Protein AF-A0A0B6Z144-F1 (afdb_monomer_lite)

Sequence (90 aa):
SRDGSPSRDTSPIARGLKPPIILKKGARGFGFSFRSIRVYIGESDVYTLQHIVTEVEPNSPSFEAGLRTGDLITHINDESVQSLLHTQVV

Structure (mmCIF, N/CA/C/O backbone):
data_AF-A0A0B6Z144-F1
#
_entry.id   AF-A0A0B6Z144-F1
#
loop_
_atom_site.group_PDB
_atom_site.id
_atom_site.type_symbol
_atom_site.label_atom_id
_atom_site.label_alt_id
_atom_site.label_comp_id
_atom_site.label_asym_id
_atom_site.label_entity_id
_atom_site.label_seq_id
_atom_site.pdbx_PDB_ins_code
_atom_site.Cartn_x
_atom_site.Cartn_y
_atom_site.Cartn_z
_atom_site.occupancy
_atom_site.B_iso_or_equiv
_atom_site.auth_seq_id
_atom_site.auth_comp_id
_atom_site.auth_asym_id
_atom_site.auth_atom_id
_atom_site.pdbx_PDB_model_num
ATOM 1 N N . SER A 1 1 ? 31.557 -34.162 0.936 1.00 53.78 1 SER A N 1
ATOM 2 C CA . SER A 1 1 ? 30.524 -33.902 -0.077 1.00 53.78 1 SER A CA 1
ATOM 3 C C . SER A 1 1 ? 30.046 -32.478 0.070 1.00 53.78 1 SER A C 1
ATOM 5 O O . SER A 1 1 ? 29.801 -32.047 1.188 1.00 53.78 1 SER A O 1
ATOM 7 N N . ARG A 1 2 ? 30.066 -31.741 -1.041 1.00 67.56 2 ARG A N 1
ATOM 8 C CA . ARG A 1 2 ? 29.508 -30.394 -1.185 1.00 67.56 2 ARG A CA 1
ATOM 9 C C . ARG A 1 2 ? 28.001 -30.450 -0.928 1.00 67.56 2 ARG A C 1
ATOM 11 O O . ARG A 1 2 ? 27.399 -31.436 -1.320 1.00 67.56 2 ARG A O 1
ATOM 18 N N . ASP A 1 3 ? 27.469 -29.415 -0.289 1.00 54.16 3 ASP A N 1
ATOM 19 C CA . ASP A 1 3 ? 26.321 -28.649 -0.787 1.00 54.16 3 ASP A CA 1
ATOM 20 C C . ASP A 1 3 ? 26.244 -27.346 0.015 1.00 54.16 3 ASP A C 1
ATOM 22 O O . ASP A 1 3 ? 25.689 -27.262 1.107 1.00 54.16 3 ASP A O 1
ATOM 26 N N . GLY A 1 4 ? 26.915 -26.323 -0.518 1.00 47.19 4 GLY A N 1
ATOM 27 C CA . GLY A 1 4 ? 26.685 -24.945 -0.118 1.00 47.19 4 GLY A CA 1
ATOM 28 C C . GLY A 1 4 ? 25.411 -24.472 -0.798 1.00 47.19 4 GLY A C 1
ATOM 29 O O . GLY A 1 4 ? 25.426 -24.208 -1.998 1.00 47.19 4 GLY A O 1
ATOM 30 N N . SER A 1 5 ? 24.321 -24.381 -0.043 1.00 55.44 5 SER A N 1
ATOM 31 C CA . SER A 1 5 ? 23.100 -23.720 -0.496 1.00 55.44 5 SER A CA 1
ATOM 32 C C . SER A 1 5 ? 23.402 -22.236 -0.727 1.00 55.44 5 SER A C 1
ATOM 34 O O . SER A 1 5 ? 23.776 -21.548 0.227 1.00 55.44 5 SER A O 1
ATOM 36 N N . PRO A 1 6 ? 23.254 -21.696 -1.950 1.00 48.50 6 PRO A N 1
ATOM 37 C CA . PRO A 1 6 ? 23.308 -20.267 -2.146 1.00 48.50 6 PRO A CA 1
ATOM 38 C C . PRO A 1 6 ? 21.921 -19.743 -1.793 1.00 48.50 6 PRO A C 1
ATOM 40 O O . PRO A 1 6 ? 21.022 -19.713 -2.634 1.00 48.50 6 PRO A O 1
ATOM 43 N N . SER A 1 7 ? 21.727 -19.330 -0.543 1.00 56.31 7 SER A N 1
ATOM 44 C CA . SER A 1 7 ? 20.673 -18.364 -0.257 1.00 56.31 7 SER A CA 1
ATOM 45 C C . SER A 1 7 ? 21.038 -17.121 -1.063 1.00 56.31 7 SER A C 1
ATOM 47 O O . SER A 1 7 ? 21.976 -16.398 -0.729 1.00 56.31 7 SER A O 1
ATOM 49 N N . ARG A 1 8 ? 20.389 -16.943 -2.219 1.00 51.69 8 ARG A N 1
ATOM 50 C CA . ARG A 1 8 ? 20.456 -15.719 -3.018 1.00 51.69 8 ARG A CA 1
ATOM 51 C C . ARG A 1 8 ? 19.816 -14.602 -2.198 1.00 51.69 8 ARG A C 1
ATOM 53 O O . ARG A 1 8 ? 18.695 -14.192 -2.461 1.00 51.69 8 ARG A O 1
ATOM 60 N N . ASP A 1 9 ? 20.560 -14.071 -1.239 1.00 48.34 9 ASP A N 1
ATOM 61 C CA . ASP A 1 9 ? 20.300 -12.768 -0.634 1.00 48.34 9 ASP A CA 1
ATOM 62 C C . ASP A 1 9 ? 20.745 -11.674 -1.616 1.00 48.34 9 ASP A C 1
ATOM 64 O O . ASP A 1 9 ? 21.588 -10.826 -1.333 1.00 48.34 9 ASP A O 1
ATOM 68 N N . THR A 1 10 ? 20.200 -11.702 -2.833 1.00 45.47 10 THR A N 1
ATOM 69 C CA . THR A 1 10 ? 20.352 -10.625 -3.813 1.00 45.47 10 THR A CA 1
ATOM 70 C C . THR A 1 10 ? 19.152 -9.698 -3.716 1.00 45.47 10 THR A C 1
ATOM 72 O O . THR A 1 10 ? 18.428 -9.487 -4.682 1.00 45.47 10 THR A O 1
ATOM 75 N N . SER A 1 11 ? 18.917 -9.147 -2.532 1.00 46.56 11 SER A N 1
ATOM 76 C CA . SER A 1 11 ? 18.014 -8.013 -2.379 1.00 46.56 11 SER A CA 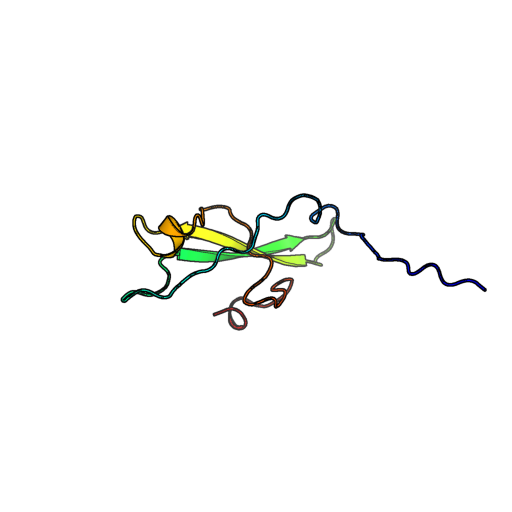1
ATOM 77 C C . SER A 1 11 ? 18.617 -7.053 -1.358 1.00 46.56 11 SER A C 1
ATOM 79 O O . SER A 1 11 ? 18.503 -7.300 -0.157 1.00 46.56 11 SER A O 1
ATOM 81 N N . PRO A 1 12 ? 19.235 -5.936 -1.793 1.00 47.84 12 PRO A N 1
ATOM 82 C CA . PRO A 1 12 ? 19.729 -4.898 -0.882 1.00 47.84 12 PRO A CA 1
ATOM 83 C C . PRO A 1 12 ? 18.619 -4.271 -0.009 1.00 47.84 12 PRO A C 1
ATOM 85 O O . PRO A 1 12 ? 18.913 -3.514 0.908 1.00 47.84 12 PRO A O 1
ATOM 88 N N . ILE A 1 13 ? 17.353 -4.629 -0.255 1.00 51.41 13 ILE A N 1
ATOM 89 C CA . ILE A 1 13 ? 16.153 -4.212 0.480 1.00 51.41 13 ILE A CA 1
ATOM 90 C C . ILE A 1 13 ? 15.936 -5.037 1.770 1.00 51.41 13 ILE A C 1
ATOM 92 O O . ILE A 1 13 ? 15.293 -4.562 2.702 1.00 51.41 13 ILE A O 1
ATOM 96 N N . ALA A 1 14 ? 16.493 -6.250 1.880 1.00 50.06 14 ALA A N 1
ATOM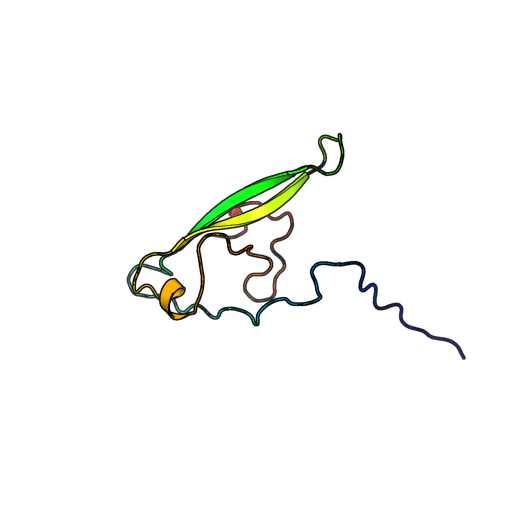 97 C CA . ALA A 1 14 ? 16.198 -7.168 2.990 1.00 50.06 14 ALA A CA 1
ATOM 98 C C . ALA A 1 14 ? 16.864 -6.793 4.332 1.00 50.06 14 ALA A C 1
ATOM 100 O O . ALA A 1 14 ? 16.562 -7.388 5.362 1.00 50.06 14 ALA A O 1
ATOM 101 N N . ARG A 1 15 ? 17.759 -5.797 4.360 1.00 46.59 15 ARG A N 1
ATOM 102 C CA . ARG A 1 15 ? 18.584 -5.477 5.543 1.00 46.59 15 ARG A CA 1
ATOM 103 C C . ARG A 1 15 ? 17.899 -4.631 6.629 1.00 46.59 15 ARG A C 1
ATOM 105 O O . ARG A 1 15 ? 18.583 -4.116 7.506 1.00 46.59 15 ARG A O 1
ATOM 112 N N . GLY A 1 16 ? 16.573 -4.508 6.624 1.00 57.50 16 GLY A N 1
ATOM 113 C CA . GLY A 1 16 ? 15.873 -3.771 7.681 1.00 57.50 16 GLY A CA 1
ATOM 114 C C . GLY A 1 16 ? 14.374 -3.615 7.476 1.00 57.50 16 GLY A C 1
ATOM 115 O O . GLY A 1 16 ? 13.832 -2.552 7.775 1.00 57.50 16 GLY A O 1
ATOM 116 N N . LEU A 1 17 ? 13.697 -4.629 6.929 1.00 60.66 17 LEU A N 1
ATOM 117 C CA . LEU A 1 17 ? 12.239 -4.579 6.847 1.00 60.66 17 LEU A CA 1
ATOM 118 C C . LEU A 1 17 ? 11.674 -4.572 8.272 1.00 60.66 17 LEU A C 1
ATOM 120 O O . LEU A 1 17 ? 11.994 -5.443 9.083 1.00 60.66 17 LEU A O 1
ATOM 124 N N . LYS A 1 18 ? 10.866 -3.554 8.586 1.00 69.31 18 LYS A N 1
ATOM 125 C CA . LYS A 1 18 ? 10.094 -3.516 9.832 1.00 69.31 18 LYS A CA 1
ATOM 126 C C . LYS A 1 18 ? 9.250 -4.799 9.927 1.00 69.31 18 LYS A C 1
ATOM 128 O O . LYS A 1 18 ? 8.846 -5.316 8.882 1.00 69.31 18 LYS A O 1
ATOM 133 N N . PRO A 1 19 ? 8.966 -5.308 11.141 1.00 82.81 19 PRO A N 1
ATOM 134 C CA . PRO A 1 19 ? 8.022 -6.410 11.296 1.00 82.81 19 PRO A CA 1
ATOM 135 C C . PRO A 1 19 ? 6.689 -6.082 10.599 1.00 82.81 19 PRO A C 1
ATOM 137 O O . PRO A 1 19 ? 6.339 -4.899 10.491 1.00 82.81 19 PRO A O 1
ATOM 140 N N . PRO A 1 20 ? 5.949 -7.098 10.119 1.00 88.06 20 PRO A N 1
ATOM 141 C CA . PRO A 1 20 ? 4.702 -6.877 9.404 1.00 88.06 20 PRO A CA 1
ATOM 142 C C . PRO A 1 20 ? 3.707 -6.118 10.282 1.00 88.06 20 PRO A C 1
ATOM 144 O O . PRO A 1 20 ? 3.542 -6.406 11.470 1.00 88.06 20 PRO A O 1
ATOM 147 N N . ILE A 1 21 ? 3.032 -5.142 9.682 1.00 91.44 21 ILE A N 1
ATOM 148 C CA . ILE A 1 21 ? 1.978 -4.384 10.349 1.00 91.44 21 ILE A CA 1
ATOM 149 C C . ILE A 1 21 ? 0.690 -5.198 10.259 1.00 91.44 21 ILE A C 1
ATOM 151 O O . ILE A 1 21 ? 0.186 -5.461 9.169 1.00 91.44 21 ILE A O 1
ATOM 155 N N . ILE A 1 22 ? 0.149 -5.590 11.412 1.00 92.62 22 ILE A N 1
ATOM 156 C CA . ILE A 1 22 ? -1.093 -6.360 11.480 1.00 92.62 22 ILE A CA 1
ATOM 157 C C . ILE A 1 22 ? -2.274 -5.402 11.587 1.00 92.62 22 ILE A C 1
ATOM 159 O O . ILE A 1 22 ? -2.462 -4.735 12.605 1.00 92.62 22 ILE A O 1
ATOM 163 N N . LEU A 1 23 ? -3.092 -5.359 10.537 1.00 92.69 23 LEU A N 1
ATOM 164 C CA . LEU A 1 23 ? -4.277 -4.514 10.479 1.00 92.69 23 LEU A CA 1
ATOM 165 C C . LEU A 1 23 ? -5.536 -5.313 10.805 1.00 92.69 23 LEU A C 1
ATOM 167 O O . LEU A 1 23 ? -5.813 -6.349 10.204 1.00 92.69 23 LEU A O 1
ATOM 171 N N . LYS A 1 24 ? -6.345 -4.791 11.727 1.00 91.88 24 LYS A N 1
ATOM 172 C CA . LYS A 1 24 ? -7.699 -5.293 11.983 1.00 91.88 24 LYS A CA 1
ATOM 173 C C . LYS A 1 24 ? -8.706 -4.357 11.331 1.00 91.88 24 LYS A C 1
ATOM 175 O O . LYS A 1 24 ? -8.635 -3.145 11.510 1.00 91.88 24 LYS A O 1
ATOM 180 N N . LYS A 1 25 ? -9.649 -4.911 10.572 1.00 91.38 25 LYS A N 1
ATOM 181 C CA . LYS A 1 25 ? -10.679 -4.117 9.896 1.00 91.38 25 LYS A CA 1
ATOM 182 C C . LYS A 1 25 ? -11.615 -3.486 10.932 1.00 91.38 25 LYS A C 1
ATOM 184 O O . LYS A 1 25 ? -12.214 -4.199 11.733 1.00 91.38 25 LYS A O 1
ATOM 189 N N . GLY A 1 26 ? -11.749 -2.163 10.899 1.00 90.50 26 GLY A N 1
ATOM 190 C CA . GLY A 1 26 ? -12.738 -1.428 11.685 1.00 90.50 26 GLY A CA 1
ATOM 191 C C . GLY A 1 26 ? -14.085 -1.323 10.965 1.00 90.50 26 GLY A C 1
ATOM 192 O O . GLY A 1 26 ? -14.242 -1.770 9.827 1.00 90.50 26 GLY A O 1
ATOM 193 N N . ALA A 1 27 ? -15.056 -0.656 11.596 1.00 90.25 27 ALA A N 1
ATOM 194 C CA . ALA A 1 27 ? -16.400 -0.462 11.034 1.00 90.25 27 ALA A CA 1
ATOM 195 C C . ALA A 1 27 ? -16.407 0.239 9.658 1.00 90.25 27 ALA A C 1
ATOM 197 O O . ALA A 1 27 ? -17.287 -0.018 8.843 1.00 90.25 27 ALA A O 1
ATOM 198 N N . ARG A 1 28 ? -15.411 1.094 9.382 1.00 90.00 28 ARG A N 1
ATOM 199 C CA . ARG A 1 28 ? -15.253 1.834 8.114 1.00 90.00 28 ARG A CA 1
ATOM 200 C C . ARG A 1 28 ? -14.133 1.286 7.217 1.00 90.00 28 ARG A C 1
ATOM 202 O O . ARG A 1 28 ? -13.720 1.954 6.280 1.00 90.00 28 ARG A O 1
ATOM 209 N N . GLY A 1 29 ? -13.624 0.084 7.496 1.00 93.75 29 GLY A N 1
ATOM 210 C CA . GLY A 1 29 ? -12.470 -0.485 6.792 1.00 93.75 29 GLY A CA 1
ATOM 211 C C . GLY A 1 29 ? -11.157 -0.309 7.558 1.00 93.75 29 GLY A C 1
ATOM 212 O O . GLY A 1 29 ? -11.153 -0.241 8.788 1.00 93.75 29 GLY A O 1
ATOM 213 N N . PHE A 1 30 ? -10.036 -0.288 6.836 1.00 95.44 30 PHE A N 1
ATOM 214 C CA . PHE A 1 30 ? -8.698 -0.188 7.433 1.00 95.44 30 PHE A CA 1
ATOM 215 C C . PHE A 1 30 ? -8.231 1.260 7.657 1.00 95.44 30 PHE A C 1
ATOM 217 O O . PHE A 1 30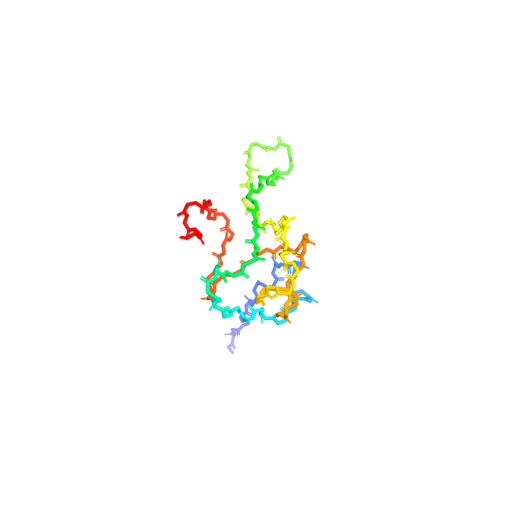 ? -7.384 1.484 8.521 1.00 95.44 30 PHE A O 1
ATOM 224 N N . GLY A 1 31 ? -8.791 2.234 6.929 1.00 96.06 31 GLY A N 1
ATOM 225 C CA . GLY A 1 31 ? -8.474 3.662 7.074 1.00 96.06 31 GLY A CA 1
ATOM 226 C C . GLY A 1 31 ? -7.126 4.078 6.479 1.00 96.06 31 GLY A C 1
ATOM 227 O O . GLY A 1 31 ? -6.410 4.888 7.062 1.00 96.06 31 GLY A O 1
ATOM 228 N N . PHE A 1 32 ? -6.757 3.508 5.334 1.00 96.50 32 PHE A N 1
ATOM 229 C CA . PHE A 1 32 ? -5.634 3.978 4.527 1.00 96.50 32 PHE A CA 1
ATOM 230 C C . PHE A 1 32 ? -5.960 3.840 3.040 1.00 96.50 32 PHE A C 1
ATOM 232 O O . PHE A 1 32 ? -6.805 3.031 2.655 1.00 96.50 32 PHE A O 1
ATOM 239 N N . SER A 1 33 ? -5.256 4.610 2.218 1.00 95.19 33 SER A N 1
ATOM 240 C CA . SER A 1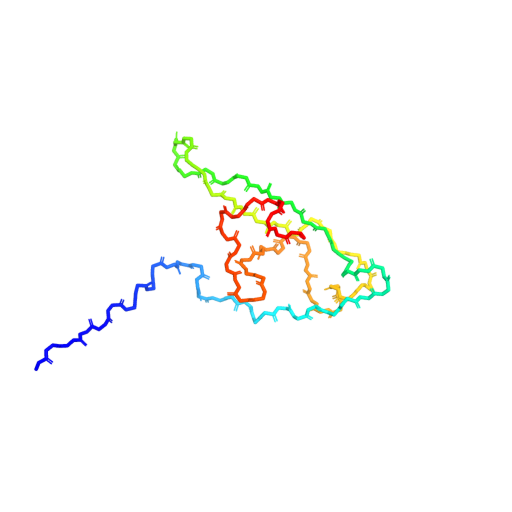 33 ? -5.266 4.496 0.761 1.00 95.19 33 SER A CA 1
ATOM 241 C C . SER A 1 33 ? -3.843 4.297 0.251 1.00 95.19 33 SER A C 1
ATOM 243 O O . SER A 1 33 ? -2.876 4.749 0.872 1.00 95.19 33 SER A O 1
ATOM 245 N N . PHE A 1 34 ? -3.697 3.635 -0.893 1.00 94.44 34 PHE A N 1
ATOM 246 C CA . PHE A 1 34 ? -2.411 3.456 -1.559 1.00 94.44 34 PHE A CA 1
ATOM 247 C C . PHE A 1 34 ? -2.551 3.632 -3.069 1.00 94.44 34 PHE A C 1
ATOM 249 O O . PHE A 1 34 ? -3.638 3.507 -3.631 1.00 94.44 34 PHE A O 1
ATOM 256 N N . ARG A 1 35 ? -1.429 3.898 -3.738 1.00 92.56 35 ARG A N 1
ATOM 257 C CA . ARG A 1 35 ? -1.348 3.946 -5.202 1.00 92.56 35 ARG A CA 1
ATOM 258 C C . ARG A 1 35 ? -0.299 2.976 -5.715 1.00 92.56 35 ARG A C 1
ATOM 260 O O . ARG A 1 35 ? 0.701 2.731 -5.044 1.00 92.56 35 ARG A O 1
ATOM 267 N N . SER A 1 36 ? -0.502 2.493 -6.933 1.00 90.00 36 SER A N 1
ATOM 268 C CA . SER A 1 36 ? 0.488 1.688 -7.651 1.00 90.00 36 SER A CA 1
ATOM 269 C C . SER A 1 36 ? 1.266 2.594 -8.599 1.00 90.00 36 SER A C 1
ATOM 271 O O . SER A 1 36 ? 0.661 3.269 -9.431 1.00 90.00 36 SER A O 1
ATOM 273 N N . ILE A 1 37 ? 2.589 2.634 -8.473 1.00 89.56 37 ILE A N 1
ATOM 274 C CA . ILE A 1 37 ? 3.476 3.388 -9.364 1.00 89.56 37 ILE A CA 1
ATOM 275 C C . ILE A 1 37 ? 4.320 2.436 -10.206 1.00 89.56 37 ILE A C 1
ATOM 277 O O . ILE A 1 37 ? 4.686 1.353 -9.751 1.00 89.56 37 ILE A O 1
ATOM 281 N N . ARG A 1 38 ? 4.645 2.855 -11.432 1.00 90.38 38 ARG A N 1
ATOM 282 C CA . ARG A 1 38 ? 5.621 2.166 -12.281 1.00 90.38 38 ARG A CA 1
ATOM 283 C C . ARG A 1 38 ? 7.014 2.673 -11.948 1.00 90.38 38 ARG A C 1
ATOM 285 O O . ARG A 1 38 ? 7.250 3.879 -11.988 1.00 90.38 38 ARG A O 1
ATOM 292 N N . VAL A 1 39 ? 7.921 1.755 -11.650 1.00 89.00 39 VAL A N 1
ATOM 293 C CA . VAL A 1 39 ? 9.343 2.042 -11.459 1.00 89.00 39 VAL A CA 1
ATOM 294 C C . VAL A 1 39 ? 10.106 1.380 -12.595 1.00 89.00 39 VAL A C 1
ATOM 296 O O . VAL A 1 39 ? 10.181 0.151 -12.658 1.00 89.00 39 VAL A O 1
ATOM 299 N N . TYR A 1 40 ? 10.611 2.205 -13.510 1.00 88.94 40 TYR A N 1
ATOM 300 C CA . TYR A 1 40 ? 11.338 1.769 -14.700 1.00 88.94 40 TYR A CA 1
ATOM 301 C C . TYR A 1 40 ? 12.762 1.338 -14.356 1.00 88.94 40 TYR A C 1
ATOM 303 O O . TYR A 1 40 ? 13.387 1.879 -13.440 1.00 88.94 40 TYR A O 1
ATOM 311 N N . ILE A 1 41 ? 13.264 0.350 -15.092 1.00 85.56 41 ILE A N 1
ATOM 312 C CA . ILE A 1 41 ? 14.602 -0.204 -14.904 1.00 85.56 41 ILE A CA 1
ATOM 313 C C . ILE A 1 41 ? 15.507 0.298 -16.031 1.00 85.56 41 ILE A C 1
ATOM 315 O O . ILE A 1 41 ? 15.349 -0.076 -17.198 1.00 85.56 41 ILE A O 1
ATOM 319 N N . GLY A 1 42 ? 16.483 1.129 -15.662 1.00 88.38 42 GLY A N 1
ATOM 320 C CA . GLY A 1 42 ? 17.400 1.756 -16.612 1.00 88.38 42 GLY A CA 1
ATOM 321 C C . GLY A 1 42 ? 16.664 2.682 -17.581 1.00 88.38 42 GLY A C 1
ATOM 322 O O . GLY A 1 42 ? 15.763 3.412 -17.181 1.00 88.38 42 GLY A O 1
ATOM 323 N N . GLU A 1 43 ? 17.049 2.629 -18.854 1.00 88.69 43 GLU A N 1
ATOM 324 C CA . GLU A 1 43 ? 16.448 3.430 -19.933 1.00 88.69 43 GLU A CA 1
ATOM 325 C C . GLU A 1 43 ? 15.424 2.637 -20.768 1.00 88.69 43 GLU A C 1
ATOM 327 O O . GLU A 1 43 ? 15.024 3.066 -21.845 1.00 88.69 43 GLU A O 1
ATOM 332 N N . SER A 1 44 ? 15.015 1.456 -20.295 1.00 88.56 44 SER A N 1
ATOM 333 C CA . SER A 1 44 ? 14.060 0.590 -20.996 1.00 88.56 44 SER A CA 1
ATOM 334 C C . SER A 1 44 ? 12.613 0.829 -20.553 1.00 88.56 44 SER A C 1
ATOM 336 O O . SER A 1 44 ? 12.363 1.271 -19.432 1.00 88.56 44 SER A O 1
ATOM 338 N N . ASP A 1 45 ? 11.648 0.424 -21.383 1.00 88.44 45 ASP A N 1
ATOM 339 C CA . ASP A 1 45 ? 10.214 0.424 -21.037 1.00 88.44 45 ASP A CA 1
ATOM 340 C C . ASP A 1 45 ? 9.818 -0.685 -20.039 1.00 88.44 45 ASP A C 1
ATOM 342 O O . ASP A 1 45 ? 8.640 -0.874 -19.726 1.00 88.44 45 ASP A O 1
ATOM 346 N N . VAL A 1 46 ? 10.789 -1.442 -19.523 1.00 87.56 46 VAL A N 1
ATOM 347 C CA . VAL A 1 46 ? 10.559 -2.465 -18.501 1.00 87.56 46 VAL A CA 1
ATOM 348 C C . VAL A 1 46 ? 10.384 -1.787 -17.145 1.00 87.56 46 VAL A C 1
ATOM 350 O O . VAL A 1 46 ? 11.235 -1.013 -16.705 1.00 87.56 46 VAL A O 1
ATOM 353 N N . TYR A 1 47 ? 9.293 -2.109 -16.447 1.00 87.12 47 TYR A N 1
ATOM 354 C CA . TYR A 1 47 ? 8.996 -1.564 -15.126 1.00 87.12 47 TYR A CA 1
ATOM 355 C C . TYR A 1 47 ? 8.525 -2.632 -14.142 1.00 87.12 47 TYR A C 1
ATOM 357 O O . TYR A 1 47 ? 7.989 -3.672 -14.518 1.00 87.12 47 TYR A O 1
ATOM 365 N N . THR A 1 48 ? 8.675 -2.320 -12.858 1.00 85.69 48 THR A N 1
ATOM 366 C CA . THR A 1 48 ? 8.006 -3.022 -11.756 1.00 85.69 48 THR A CA 1
ATOM 367 C C . THR A 1 48 ? 6.899 -2.146 -11.187 1.00 85.69 48 THR A C 1
ATOM 369 O O . THR A 1 48 ? 6.992 -0.915 -11.222 1.00 85.69 48 THR A O 1
ATOM 372 N N . LEU A 1 49 ? 5.833 -2.766 -10.681 1.00 87.62 49 LEU A N 1
ATOM 373 C CA . LEU A 1 49 ? 4.826 -2.051 -9.903 1.00 87.62 49 LEU A CA 1
ATOM 374 C C . LEU A 1 49 ? 5.222 -2.032 -8.432 1.00 87.62 49 LEU A C 1
ATOM 376 O O . LEU A 1 49 ? 5.581 -3.060 -7.859 1.00 87.62 49 LEU A O 1
ATOM 380 N N . GLN A 1 50 ? 5.138 -0.846 -7.839 1.00 88.88 50 GLN A N 1
ATOM 381 C CA . GLN A 1 50 ? 5.321 -0.625 -6.411 1.00 88.88 50 GLN A CA 1
ATOM 382 C C . GLN A 1 50 ? 4.074 0.026 -5.824 1.00 88.88 50 GLN A C 1
ATOM 384 O O . GLN A 1 50 ? 3.522 0.960 -6.406 1.00 88.88 50 GLN A O 1
ATOM 389 N N . HIS A 1 51 ? 3.643 -0.449 -4.659 1.00 91.19 51 HIS A N 1
ATOM 390 C CA . HIS A 1 51 ? 2.451 0.039 -3.973 1.00 91.19 51 HIS A CA 1
ATOM 391 C C . HIS A 1 51 ? 2.856 0.922 -2.793 1.00 91.19 51 HIS A C 1
ATOM 393 O O . HIS A 1 51 ? 3.527 0.461 -1.874 1.00 91.19 51 HIS A O 1
ATOM 399 N N . ILE A 1 52 ? 2.466 2.196 -2.817 1.00 92.56 52 ILE A N 1
ATOM 400 C CA . ILE A 1 52 ? 2.867 3.186 -1.809 1.00 92.56 52 ILE A CA 1
ATOM 401 C C . ILE A 1 52 ? 1.631 3.740 -1.118 1.00 92.56 52 ILE A C 1
ATOM 403 O O . ILE A 1 52 ? 0.710 4.213 -1.791 1.00 92.56 52 ILE A O 1
ATOM 407 N N . VAL A 1 53 ? 1.643 3.742 0.216 1.00 95.56 53 VAL A N 1
ATOM 408 C CA . VAL A 1 53 ? 0.595 4.361 1.037 1.00 95.56 53 VAL A CA 1
ATOM 409 C C . VAL A 1 53 ? 0.562 5.865 0.771 1.00 95.56 53 VAL A C 1
ATOM 411 O O . VAL A 1 53 ? 1.560 6.568 0.944 1.00 95.56 53 VAL A O 1
ATOM 414 N N . THR A 1 54 ? -0.584 6.373 0.327 1.00 96.88 54 THR A N 1
ATOM 415 C CA . THR A 1 54 ? -0.797 7.796 0.022 1.00 96.88 54 THR A CA 1
ATOM 416 C C . THR A 1 54 ? -1.393 8.548 1.196 1.00 96.88 54 THR A C 1
ATOM 418 O O . THR A 1 54 ? -1.081 9.718 1.394 1.00 96.88 54 THR A O 1
ATOM 421 N N . GLU A 1 55 ? -2.239 7.882 1.973 1.00 97.25 55 GLU A N 1
ATOM 422 C CA . GLU A 1 55 ? -2.975 8.499 3.065 1.00 97.25 55 GLU A CA 1
ATOM 423 C C . GLU A 1 55 ? -3.260 7.467 4.149 1.00 97.25 55 GLU A C 1
ATOM 425 O O . GLU A 1 55 ? -3.546 6.307 3.846 1.00 97.25 55 GLU A O 1
ATOM 430 N N . VAL A 1 56 ? -3.197 7.906 5.403 1.00 97.25 56 VAL A N 1
ATOM 431 C CA . VAL A 1 56 ? -3.620 7.140 6.574 1.00 97.25 56 VAL A CA 1
ATOM 432 C C . VAL A 1 56 ? -4.534 8.038 7.397 1.00 97.25 56 VAL A C 1
ATOM 434 O O . VAL A 1 56 ? -4.118 9.106 7.845 1.00 97.25 56 VAL A O 1
ATOM 437 N N . GLU A 1 57 ? -5.777 7.611 7.594 1.00 97.06 57 GLU A N 1
ATOM 438 C CA . GLU A 1 57 ? -6.770 8.367 8.353 1.00 97.06 57 GLU A CA 1
ATOM 439 C C . GLU A 1 57 ? -6.367 8.438 9.839 1.00 97.06 57 GLU A C 1
ATOM 441 O O . GLU A 1 57 ? -6.052 7.397 10.430 1.00 97.06 57 GLU A O 1
ATOM 446 N N . PRO A 1 58 ? -6.404 9.617 10.489 1.00 95.12 58 PRO A N 1
ATOM 447 C CA . PRO A 1 58 ? -6.143 9.731 11.923 1.00 95.12 58 PRO A CA 1
ATOM 448 C C . PRO A 1 58 ? -7.098 8.868 12.756 1.00 95.12 58 PRO A C 1
ATOM 450 O O . PRO A 1 58 ? -8.294 8.803 12.469 1.00 95.12 58 PRO A O 1
ATOM 453 N N . ASN A 1 59 ? -6.580 8.240 13.817 1.00 93.69 59 ASN A N 1
ATOM 454 C CA . ASN A 1 59 ? -7.335 7.337 14.705 1.00 93.69 59 ASN A CA 1
ATOM 455 C C . ASN A 1 59 ? -7.977 6.127 13.990 1.00 93.69 59 ASN A C 1
ATOM 457 O O . ASN A 1 59 ? -8.939 5.543 14.485 1.00 93.69 59 ASN A O 1
ATOM 461 N N . SER A 1 60 ? -7.489 5.764 12.802 1.00 96.06 60 SER A N 1
ATOM 462 C CA . SER A 1 60 ? -7.885 4.530 12.122 1.00 96.06 60 SER A CA 1
ATOM 463 C C . SER A 1 60 ? -7.094 3.322 12.632 1.00 96.06 60 SER A C 1
ATOM 465 O O . SER A 1 60 ? -6.001 3.495 13.181 1.00 96.06 60 SER A O 1
ATOM 467 N N . PRO A 1 61 ? -7.560 2.086 12.362 1.00 96.31 61 PRO A N 1
ATOM 468 C CA . PRO A 1 61 ? -6.778 0.890 12.665 1.00 96.31 61 PRO A CA 1
ATOM 469 C C . PRO A 1 61 ? -5.371 0.918 12.054 1.00 96.31 61 PRO A C 1
ATOM 471 O O . PRO A 1 61 ? -4.415 0.468 12.679 1.00 96.31 61 PRO A O 1
ATOM 474 N N . SER A 1 62 ? -5.222 1.483 10.851 1.00 95.88 62 SER A N 1
ATOM 475 C CA . SER A 1 62 ? -3.916 1.627 10.196 1.00 95.88 62 SER A CA 1
ATOM 476 C C . SER A 1 62 ? -3.010 2.630 10.897 1.00 95.88 62 SER A C 1
ATOM 478 O O . SER A 1 62 ? -1.815 2.375 11.058 1.00 95.88 62 SER A O 1
ATOM 480 N N . PHE A 1 63 ? -3.571 3.745 11.366 1.00 95.50 63 PHE A N 1
ATOM 481 C CA . PHE A 1 63 ? -2.827 4.736 12.136 1.00 95.50 63 PHE A CA 1
ATOM 482 C C . PHE A 1 63 ? -2.300 4.154 13.453 1.00 95.50 63 PHE A C 1
ATOM 484 O O . PHE A 1 63 ? -1.109 4.299 13.754 1.00 95.50 63 PHE A O 1
ATOM 491 N N . GLU A 1 64 ? -3.169 3.467 14.198 1.00 94.88 64 GLU A N 1
ATOM 492 C CA . GLU A 1 64 ? -2.852 2.820 15.477 1.00 94.88 64 GLU A CA 1
ATOM 493 C C . GLU A 1 64 ? -1.812 1.707 15.323 1.00 94.88 64 GLU A C 1
ATOM 495 O O . GLU A 1 64 ? -0.896 1.602 16.136 1.00 94.88 64 GLU A O 1
ATOM 500 N N . ALA A 1 65 ? -1.896 0.926 14.243 1.00 94.31 65 ALA A N 1
ATOM 501 C CA . ALA A 1 65 ? -0.939 -0.135 13.940 1.00 94.31 65 ALA A CA 1
ATOM 502 C C . ALA A 1 65 ? 0.435 0.384 13.473 1.00 94.31 65 ALA A C 1
ATOM 504 O O . ALA A 1 65 ? 1.371 -0.397 13.307 1.00 94.31 65 ALA A O 1
ATOM 505 N N . GLY A 1 66 ? 0.580 1.698 13.273 1.00 93.69 66 GLY A N 1
ATOM 506 C CA . GLY A 1 66 ? 1.857 2.314 12.929 1.00 93.69 66 GLY A CA 1
ATOM 507 C C . GLY A 1 66 ? 2.109 2.491 11.432 1.00 93.69 66 GLY A C 1
ATOM 508 O O . GLY A 1 66 ? 3.208 2.913 11.080 1.00 93.69 66 GLY A O 1
ATOM 509 N N . LEU A 1 67 ? 1.122 2.230 10.565 1.00 95.12 67 LEU A N 1
ATOM 510 C CA . LEU A 1 67 ? 1.233 2.495 9.127 1.00 95.12 67 LEU A CA 1
ATOM 511 C C . LEU A 1 67 ? 1.317 4.003 8.881 1.00 95.12 67 LEU A C 1
ATOM 513 O O . LEU A 1 67 ? 0.612 4.787 9.529 1.00 95.12 67 LEU A O 1
ATOM 517 N N . ARG A 1 68 ? 2.175 4.428 7.955 1.00 94.94 68 ARG A N 1
ATOM 518 C CA . ARG A 1 68 ? 2.386 5.841 7.629 1.00 94.94 68 ARG A CA 1
ATOM 519 C C . ARG A 1 68 ? 2.351 6.080 6.124 1.00 94.94 68 ARG A C 1
ATOM 521 O O . ARG A 1 68 ? 2.692 5.220 5.316 1.00 94.94 68 ARG A O 1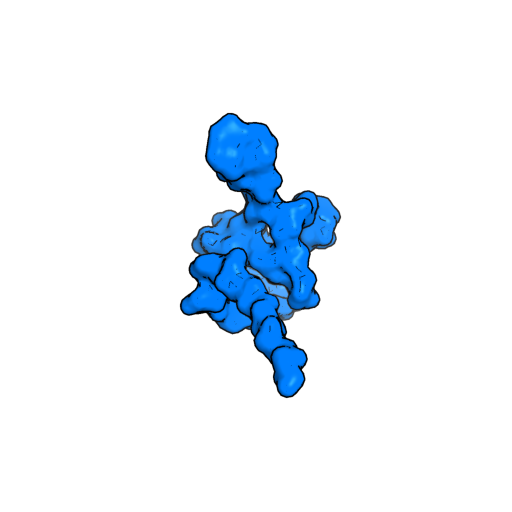
ATOM 528 N N . THR A 1 69 ? 1.965 7.296 5.746 1.00 95.69 69 THR A N 1
ATOM 529 C CA . THR A 1 69 ? 2.108 7.775 4.369 1.00 95.69 69 THR A CA 1
ATOM 530 C C . THR A 1 69 ? 3.562 7.662 3.921 1.00 95.69 69 THR A C 1
ATOM 532 O O . THR A 1 69 ? 4.474 8.050 4.649 1.00 95.69 69 THR A O 1
ATOM 535 N N . GLY A 1 70 ? 3.767 7.150 2.709 1.00 93.19 70 GLY A N 1
ATOM 536 C CA . GLY A 1 70 ? 5.089 6.888 2.148 1.00 93.19 70 GLY A CA 1
ATOM 537 C C . GLY A 1 70 ? 5.627 5.486 2.429 1.00 93.19 70 GLY A C 1
ATOM 538 O O . GLY A 1 70 ? 6.619 5.110 1.806 1.00 93.19 70 GLY A O 1
ATOM 539 N N . ASP A 1 71 ? 4.976 4.693 3.287 1.00 92.75 71 ASP A N 1
ATOM 540 C CA . ASP A 1 71 ? 5.350 3.291 3.459 1.00 92.75 71 ASP A CA 1
ATOM 541 C C . ASP A 1 71 ? 5.154 2.516 2.142 1.00 92.75 71 ASP A C 1
ATOM 543 O O . ASP A 1 71 ? 4.137 2.650 1.448 1.00 92.75 71 ASP A O 1
ATOM 547 N N . LEU A 1 72 ? 6.155 1.699 1.802 1.00 91.19 72 LEU A N 1
ATOM 548 C CA . LEU A 1 72 ? 6.133 0.790 0.659 1.00 91.19 72 LEU A CA 1
ATOM 549 C C . LEU A 1 72 ? 5.519 -0.546 1.084 1.00 91.19 72 LEU A C 1
ATOM 551 O O . LEU A 1 72 ? 6.062 -1.248 1.939 1.00 91.19 72 LEU A O 1
ATOM 555 N N . ILE A 1 73 ? 4.421 -0.928 0.441 1.00 90.31 73 ILE A N 1
ATOM 556 C CA . ILE A 1 73 ? 3.781 -2.223 0.651 1.00 90.31 73 ILE A CA 1
ATOM 557 C C . ILE A 1 73 ? 4.540 -3.254 -0.185 1.00 90.31 73 ILE A C 1
ATOM 559 O O . ILE A 1 73 ? 4.567 -3.185 -1.414 1.00 90.31 73 ILE A O 1
ATOM 563 N N . THR A 1 74 ? 5.187 -4.196 0.498 1.00 88.12 74 THR A N 1
ATOM 564 C CA . THR A 1 74 ? 5.988 -5.258 -0.137 1.00 88.12 74 THR A CA 1
ATOM 565 C C . THR A 1 74 ? 5.283 -6.610 -0.125 1.00 88.12 74 THR A C 1
ATOM 567 O O . THR A 1 74 ? 5.448 -7.387 -1.065 1.00 88.12 74 THR A O 1
ATOM 570 N N . HIS A 1 75 ? 4.480 -6.864 0.911 1.00 87.69 75 HIS A N 1
ATOM 571 C CA . HIS A 1 75 ? 3.741 -8.105 1.119 1.00 87.69 75 HIS A CA 1
ATOM 572 C C . HIS A 1 75 ? 2.363 -7.811 1.713 1.00 87.69 75 HIS A C 1
ATOM 574 O O . HIS A 1 75 ? 2.203 -6.843 2.462 1.00 87.69 75 HIS A O 1
ATOM 580 N N . ILE A 1 76 ? 1.397 -8.673 1.414 1.00 88.06 76 ILE A N 1
ATOM 581 C CA . ILE A 1 76 ? 0.081 -8.713 2.052 1.00 88.06 76 ILE A CA 1
ATOM 582 C C . ILE A 1 76 ? -0.206 -10.169 2.397 1.00 88.06 76 ILE A C 1
ATOM 584 O O . ILE A 1 76 ? -0.167 -11.016 1.516 1.00 88.06 76 ILE A O 1
ATOM 588 N N . ASN A 1 77 ? -0.491 -10.457 3.670 1.00 85.44 77 ASN A N 1
ATOM 589 C CA . ASN A 1 77 ? -0.743 -11.823 4.154 1.00 85.44 77 ASN A CA 1
ATOM 590 C C . ASN A 1 77 ? 0.346 -12.823 3.717 1.00 85.44 77 ASN A C 1
ATOM 592 O O . ASN A 1 77 ? 0.038 -13.903 3.231 1.00 85.44 77 ASN A O 1
ATOM 596 N N . ASP A 1 78 ? 1.613 -12.422 3.848 1.00 83.69 78 ASP A N 1
ATOM 597 C CA . AS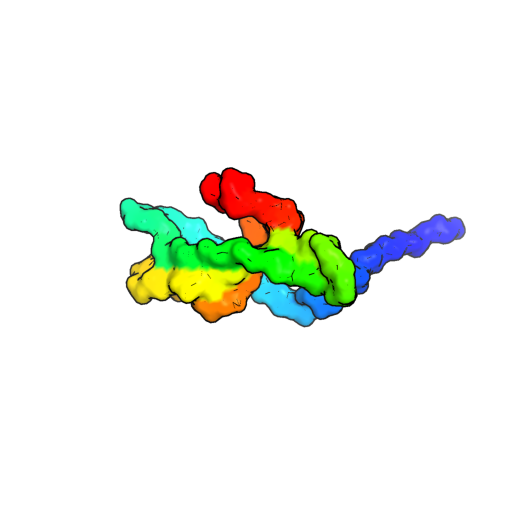P A 1 78 ? 2.802 -13.185 3.435 1.00 83.69 78 ASP A CA 1
ATOM 598 C C . ASP A 1 78 ? 2.955 -13.422 1.919 1.00 83.69 78 ASP A C 1
ATOM 600 O O . ASP A 1 78 ? 3.965 -13.969 1.476 1.00 83.69 78 ASP A O 1
ATOM 604 N N . GLU A 1 79 ? 2.030 -12.925 1.097 1.00 83.50 79 GLU A N 1
ATOM 605 C CA . GLU A 1 79 ? 2.144 -12.951 -0.358 1.00 83.50 79 GLU A CA 1
ATOM 606 C C . GLU A 1 79 ? 2.838 -11.686 -0.866 1.00 83.50 79 GLU A C 1
ATOM 608 O O . GLU A 1 79 ? 2.490 -10.558 -0.500 1.00 83.50 79 GLU A O 1
ATOM 613 N N . SER A 1 80 ? 3.853 -11.861 -1.717 1.00 80.75 80 SER A N 1
ATOM 614 C CA . SER A 1 80 ? 4.542 -10.727 -2.331 1.00 80.75 80 SER A CA 1
ATOM 615 C C . SER A 1 80 ? 3.617 -10.021 -3.314 1.00 80.75 80 SER A C 1
ATOM 617 O O . SER A 1 80 ? 3.062 -10.646 -4.215 1.00 80.75 80 SER A O 1
ATOM 619 N N . VAL A 1 81 ? 3.510 -8.699 -3.181 1.00 81.50 81 VAL A N 1
ATOM 620 C CA . VAL A 1 81 ? 2.729 -7.867 -4.110 1.00 81.50 81 VAL A CA 1
ATOM 621 C C . VAL A 1 81 ? 3.585 -7.270 -5.227 1.00 81.50 81 VAL A C 1
ATOM 623 O O . VAL A 1 81 ? 3.111 -6.456 -6.017 1.00 81.50 81 VAL A O 1
ATOM 626 N N . GLN A 1 82 ? 4.862 -7.656 -5.319 1.00 72.19 82 GLN A N 1
ATOM 627 C CA . GLN A 1 82 ? 5.737 -7.174 -6.383 1.00 72.19 82 GLN A CA 1
ATOM 628 C C . GLN A 1 82 ? 5.191 -7.586 -7.754 1.00 72.19 82 GLN A C 1
ATOM 630 O O . GLN A 1 82 ? 5.020 -8.765 -8.044 1.00 72.19 82 GLN A O 1
ATOM 635 N N . SER A 1 83 ? 4.973 -6.596 -8.622 1.00 61.91 83 SER A N 1
ATOM 636 C CA . SER A 1 83 ? 4.437 -6.779 -9.982 1.00 61.91 83 SER A CA 1
ATOM 637 C C . SER A 1 83 ? 2.971 -7.225 -10.071 1.00 61.91 83 SER A C 1
ATOM 639 O O . SER A 1 83 ? 2.510 -7.512 -11.177 1.00 61.91 83 SER A O 1
ATOM 641 N N . LEU A 1 84 ? 2.217 -7.228 -8.964 1.00 68.75 84 LEU A N 1
ATOM 642 C CA . LEU A 1 84 ? 0.765 -7.403 -9.017 1.00 68.75 84 LEU A CA 1
ATOM 643 C C . LEU A 1 84 ? 0.079 -6.109 -9.471 1.00 68.75 84 LEU A C 1
ATOM 645 O O . LEU A 1 84 ? 0.481 -4.993 -9.128 1.00 68.75 84 LEU A O 1
ATOM 649 N N . LEU A 1 85 ? -0.975 -6.251 -10.274 1.00 63.34 85 LEU A N 1
ATOM 650 C CA . LEU A 1 85 ? -1.835 -5.129 -10.636 1.00 63.34 85 LEU A CA 1
ATOM 651 C C . LEU A 1 85 ? -2.660 -4.697 -9.420 1.00 63.34 85 LEU A C 1
ATOM 653 O O . LEU A 1 85 ? -3.020 -5.516 -8.582 1.00 63.34 85 LEU A O 1
ATOM 657 N N . HIS A 1 86 ? -3.038 -3.416 -9.361 1.00 58.50 86 HIS A N 1
ATOM 658 C CA . HIS A 1 86 ? -3.872 -2.879 -8.276 1.00 58.50 86 HIS A CA 1
ATOM 659 C C . HIS A 1 86 ? -5.147 -3.709 -8.034 1.00 58.50 86 HIS A C 1
ATOM 661 O O . HIS A 1 86 ? -5.531 -3.928 -6.894 1.00 58.50 86 HIS A O 1
ATOM 667 N N . THR A 1 87 ? -5.760 -4.226 -9.102 1.00 61.34 87 THR A N 1
ATOM 668 C CA . THR A 1 87 ? -6.972 -5.059 -9.050 1.00 61.34 87 THR A CA 1
ATOM 669 C C . THR A 1 87 ? -6.768 -6.435 -8.419 1.00 61.34 87 THR A C 1
ATOM 671 O O . THR A 1 87 ? -7.747 -7.088 -8.090 1.00 61.34 87 THR A O 1
ATOM 674 N N . GLN A 1 88 ? -5.526 -6.893 -8.271 1.00 58.50 88 GLN A N 1
ATOM 675 C CA . GLN A 1 88 ? -5.186 -8.182 -7.659 1.00 58.50 88 GLN A CA 1
ATOM 676 C C . GLN A 1 88 ? -4.863 -8.049 -6.162 1.00 58.50 88 GLN A C 1
ATOM 678 O O . GLN A 1 88 ? -4.586 -9.048 -5.511 1.00 58.50 88 GLN A O 1
ATOM 683 N N . VAL A 1 89 ? -4.866 -6.820 -5.636 1.00 55.75 89 VAL A N 1
ATOM 684 C CA . VAL A 1 89 ? -4.406 -6.463 -4.284 1.00 55.75 89 VAL A CA 1
ATOM 685 C C . VAL A 1 89 ? -5.564 -5.964 -3.393 1.00 55.75 89 VAL A C 1
ATOM 687 O O . VAL A 1 89 ? -5.385 -5.833 -2.184 1.00 55.75 89 VAL A O 1
ATOM 690 N N . VAL A 1 90 ? -6.740 -5.678 -3.973 1.00 61.62 90 VAL A N 1
ATOM 691 C CA . VAL A 1 90 ? -7.914 -5.070 -3.305 1.00 61.62 90 VAL A CA 1
ATOM 692 C C . VAL A 1 90 ? -8.985 -6.072 -2.893 1.00 61.62 90 VAL A C 1
ATOM 694 O O . VAL A 1 90 ? -9.213 -7.043 -3.645 1.00 61.62 90 VAL A O 1
#

Organism: NCBI:txid1028688

Foldseek 3Di:
DDDDDPPPPVDPVPPDDDPDQDFDADPVGQQWDWDWDWDDDDPDPDTKIKIFIQDGHPPGSCVVSPHDGGDIDQDDPNHGCIRPDPVVVD

Radius of gyration: 16.37 Å; chains: 1; bounding box: 47×44×36 Å

Secondary structure (DSSP, 8-state):
-----------TTGGGPPPPP-PPPBTTBS-EEEEEEEEE-TTSS-EEEEEEEEEE-TTSHHHHTT--TT-EE-EETTEE-TT--GGGT-

pLDDT: mean 80.73, std 16.88, range [45.47, 97.25]

InterPro domains:
  IPR001478 PDZ domain [PS50106] (20-90)
  IPR036034 PDZ superfamily [G3DSA:2.30.42.10] (18-90)
  IPR036034 PDZ superfamily [SSF50156] (13-90)
  IPR041489 PDZ domain 6 [PF17820] (52-87)
  IPR051067 Na+/H+ exchange regulatory cofactor [PTHR14191] (2-90)

=== Feature glossary ===
Legend for the data blocks above and below:

— What the protein is —

The amino-acid sequence is the protein's primary structure: the linear order of residues from the N-terminus to the C-terminus, written in one-letter code. Everything else here — the 3D coordinates, the secondary structure, the domain annotations — is ultimately a consequence of this string.

Database cross-references. InterPro integrates a dozen domain/family signature databases into unified entries with residue-range hits. GO terms attach function/process/location labels with evidence codes. CATH codes position the fold in a four-level structural taxonomy. Organism is the NCBI-taxonomy species name.

— Where its atoms are —

The mmCIF block holds the 3D Cartesian coordinates of each backbone atom (N, Cα, C, O) in ångströms. mmCIF is the PDB's canonical archive format — a tagged-loop text representation of the atomic model.

The six renders are orthographic views along the three Cartesian axes in both directions. Representation (cartoon, sticks, or surface) and color scheme (sequence-rainbow or by-chain) vary across proteins so the training set covers all the common visualization conventions.

— Local backbone conformation —

Secondary structure is the local, repeating backbone conformation. DSSP classifies it into eight states by reading the hydrogen-bond network: three helix types (H, G, I), two β types (E, B), two non-regular types (T, S), and unstructured coil (-).

SS3 is a coarse helix/strand/coil call (letters a/b/c) made by the P-SEA algorithm from inter-Cα distances and dihedrals. It is less detailed than DSSP but needs only Cα positions.

Backbone dihedral angles. Every residue except chain termini has a φ (preceding-C → N → Cα → C) and a ψ (N → Cα → C → next-N). They are reported in degrees following the IUPAC sign convention. Secondary structure is essentially a statement about which (φ, ψ) basin each residue occupies.

— Global shape and packing —

The geometric summary reports three shape descriptors. Rg (radius of gyration) measures how spread out the Cα atoms are about their centre of mass; compact globular proteins have small Rg, elongated or unfolded ones large. Cα contacts (<8 Å, |i−j|>4) count long-range residue pairs in spatial proximity — high for tightly packed folds, near zero for rods or random coil. The bounding-box extents give the protein's footprint along x, y, z in Å.

Solvent accessibility: the surface area of each residue that a 1.4 Å water probe can touch, in Å². When only backbone atoms are present the absolute values are lower than full-atom SASA (side chains contribute most of the area) and are flagged as backbone-only.

Plot images: a contact map (which residues are close in 3D, as an N×N binary image), a Ramachandran scatter (backbone torsion angles, revealing secondary-structure composition at a glance), and — for AlphaFold structures — a PAE heatmap (pairwise prediction confidence).

— Structural neighborhood —

Foldseek's 3Di representation compresses backbone geometry into a per-residue letter drawn from a learned twenty-state alphabet. It captures the tertiary interaction pattern around each residue — which residues are packed against it in space, regardless of where they are in sequence.

Structural nearest neighbors (via Foldseek easy-search vs the PDB). Reported per hit: target PDB id, E-value, and alignment TM-score. A TM-score above ~0.5 is the conventional threshold for 'same fold'.

— Confidence and disorder —

pLDDT (predicted Local Distance Difference Test) is AlphaFold's per-residue confidence score, ranging from 0 to 100. Values above 90 indicate high confidence (typically well-packed cores); 70–90 is confident; 50–70 low confidence; below 50 usually means the region is disordered or the prediction is unreliable there. AlphaFold stores pLDDT in the mmCIF B-factor column.

For experimental (PDB) structures, the B-factor (temperature factor) quantifies the positional spread of each atom in the crystal — a combination of thermal vibration and static disorder — in units of Å². High B-factors mark flexible loops or poorly resolved regions; low B-factors mark the rigid, well-ordered core.

Predicted Aligned Error (PAE) is an AlphaFold confidence matrix: entry (i, j) is the expected error in the position of residue j, in ångströms, when the prediction is superimposed on the true structure at residue i. Low PAE within a block of residues means that block is internally rigid and well-predicted; high PAE between two blocks means their relative placement is uncertain even if each block individually is confident.